Protein AF-A0A843J1R0-F1 (afdb_monomer)

Foldseek 3Di:
DDPPPPPDDPVNVVVVVVVVVVVVVVVVVCVVVPPDPPVVPPFDWDWDWDADLQQGIKIATQDTHKDFLVPDKDKDFDDCVVPDRVPRIDIQDQQQKFQDGPDHRQPLRGCAHPVRDGSDGIRHHGTMIGGGSVRVCPPVPDPPPPDPPPPVPD

pLDDT: mean 75.24, std 13.66, range [41.09, 94.88]

Radius of gyration: 32.0 Å; Cα contacts (8 Å, |Δi|>4): 216; chains: 1; bounding box: 89×44×81 Å

Mean predicted aligned error: 14.89 Å

Structure (mmCIF, N/CA/C/O backbone):
data_AF-A0A843J1R0-F1
#
_entry.id   AF-A0A843J1R0-F1
#
loop_
_atom_site.group_PDB
_atom_site.id
_atom_site.type_symbol
_atom_site.label_atom_id
_atom_site.label_alt_id
_atom_site.label_comp_id
_atom_site.label_asym_id
_atom_site.label_entity_id
_atom_site.label_seq_id
_atom_site.pdbx_PDB_ins_code
_atom_site.Cartn_x
_atom_site.Cartn_y
_atom_site.Cartn_z
_atom_site.occupancy
_atom_site.B_iso_or_equiv
_atom_site.auth_seq_id
_atom_site.auth_comp_id
_atom_site.auth_asym_id
_atom_site.auth_atom_id
_atom_site.pdbx_PDB_model_num
ATOM 1 N N . MET A 1 1 ? -50.499 33.651 55.574 1.00 49.56 1 MET A N 1
ATOM 2 C CA . MET A 1 1 ? -49.708 32.904 54.575 1.00 49.56 1 MET A CA 1
ATOM 3 C C . MET A 1 1 ? -49.423 31.536 55.162 1.00 49.56 1 MET A C 1
ATOM 5 O O . MET A 1 1 ? -48.608 31.443 56.067 1.00 49.56 1 MET A O 1
ATOM 9 N N . ASN A 1 2 ? -50.181 30.517 54.755 1.00 48.31 2 ASN A N 1
ATOM 10 C CA . ASN A 1 2 ? -49.967 29.150 55.223 1.00 48.31 2 ASN A CA 1
ATOM 11 C C . ASN A 1 2 ? -48.984 28.473 54.266 1.00 48.31 2 ASN A C 1
ATOM 13 O O . ASN A 1 2 ? -49.369 28.051 53.179 1.00 48.31 2 ASN A O 1
ATOM 17 N N . ILE A 1 3 ? -47.712 28.448 54.644 1.00 61.56 3 ILE A N 1
ATOM 18 C CA . ILE A 1 3 ? -46.691 27.641 53.980 1.00 61.56 3 ILE A CA 1
ATOM 19 C C . ILE A 1 3 ? -46.793 26.244 54.586 1.00 61.56 3 ILE A C 1
ATOM 21 O O . ILE A 1 3 ? -46.244 25.973 55.650 1.00 61.56 3 ILE A O 1
ATOM 25 N N . GLY A 1 4 ? -47.600 25.391 53.948 1.00 55.41 4 GLY A N 1
ATOM 26 C CA . GLY A 1 4 ? -47.705 23.981 54.297 1.00 55.41 4 GLY A CA 1
ATOM 27 C C . GLY A 1 4 ? -46.335 23.337 54.139 1.00 55.41 4 GLY A C 1
ATOM 28 O O . GLY A 1 4 ? -45.848 23.165 53.027 1.00 55.41 4 GLY A O 1
ATOM 29 N N . ASN A 1 5 ? -45.686 23.037 55.257 1.00 64.19 5 ASN A N 1
ATOM 30 C CA . ASN A 1 5 ? -44.418 22.332 55.262 1.00 64.19 5 ASN A CA 1
ATOM 31 C C . ASN A 1 5 ? -44.733 20.865 54.947 1.00 64.19 5 ASN A C 1
ATOM 33 O O . ASN A 1 5 ? -45.128 20.112 55.837 1.00 64.19 5 ASN A O 1
ATOM 37 N N . GLU A 1 6 ? -44.645 20.492 53.670 1.00 65.56 6 GLU A N 1
ATOM 38 C CA . GLU A 1 6 ? -44.837 19.130 53.169 1.00 65.56 6 GLU A CA 1
ATOM 39 C C . GLU A 1 6 ? -43.755 18.217 53.763 1.00 65.56 6 GLU A C 1
ATOM 41 O O . GLU A 1 6 ? -42.705 17.960 53.177 1.00 65.56 6 GLU A O 1
ATOM 46 N N . ALA A 1 7 ? -43.980 17.771 54.998 1.00 69.81 7 ALA A N 1
ATOM 47 C CA . ALA A 1 7 ? -43.150 16.787 55.658 1.00 69.81 7 ALA A CA 1
ATOM 48 C C . ALA A 1 7 ? -43.354 15.452 54.938 1.00 69.81 7 ALA A C 1
ATOM 50 O O . ALA A 1 7 ? -44.327 14.732 55.170 1.00 69.81 7 ALA A O 1
ATOM 51 N N . VAL A 1 8 ? -42.435 15.135 54.029 1.00 69.12 8 VAL A N 1
ATOM 52 C CA . VAL A 1 8 ? -42.313 13.794 53.464 1.00 69.12 8 VAL A CA 1
ATOM 53 C C . VAL A 1 8 ? -42.184 12.786 54.604 1.00 69.12 8 VAL A C 1
ATOM 55 O O . VAL A 1 8 ? -41.360 12.933 55.506 1.00 69.12 8 VAL A O 1
ATOM 58 N N . SER A 1 9 ? -43.030 11.758 54.575 1.00 83.06 9 SER A N 1
ATOM 59 C CA . SER A 1 9 ? -42.992 10.676 55.557 1.00 83.06 9 SER A CA 1
ATOM 60 C C . SER A 1 9 ? -41.614 9.995 55.531 1.00 83.06 9 SER A C 1
ATOM 62 O O . SER A 1 9 ? -41.107 9.735 54.434 1.00 83.06 9 SER A O 1
ATOM 64 N N . PRO A 1 10 ? -41.015 9.650 56.690 1.00 83.88 10 PRO A N 1
ATOM 65 C CA . PRO A 1 10 ? -39.697 9.011 56.759 1.00 83.88 10 PRO A CA 1
ATOM 66 C C . PRO A 1 10 ? -39.563 7.784 55.850 1.00 83.88 10 PRO A C 1
ATOM 68 O O . PRO A 1 10 ? -38.524 7.563 55.237 1.00 83.88 10 PRO A O 1
ATOM 71 N N . VAL A 1 11 ? -40.644 7.015 55.704 1.00 88.88 11 VAL A N 1
ATOM 72 C CA . VAL A 1 11 ? -40.679 5.824 54.847 1.00 88.88 11 VAL A CA 1
ATOM 73 C C . VAL A 1 11 ? -40.642 6.205 53.366 1.00 88.88 11 VAL A C 1
ATOM 75 O O . VAL A 1 11 ? -39.915 5.599 52.586 1.00 88.88 11 VAL A O 1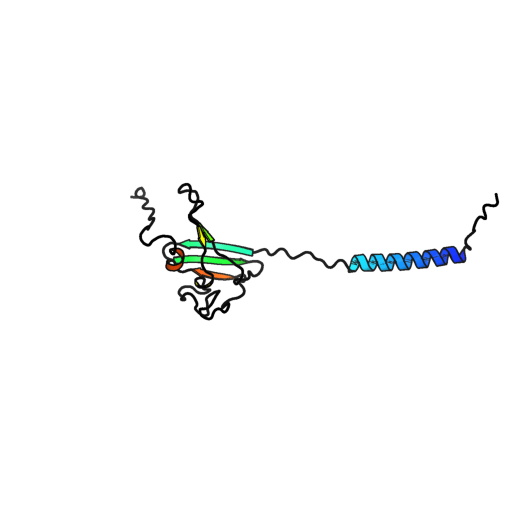
ATOM 78 N N . VAL A 1 12 ? -41.388 7.238 52.974 1.00 87.62 12 VAL A N 1
ATOM 79 C CA . VAL A 1 12 ? -41.467 7.697 51.580 1.00 87.62 12 VAL A CA 1
ATOM 80 C C . VAL A 1 12 ? -40.160 8.364 51.154 1.00 87.62 12 VAL A C 1
ATOM 82 O O . VAL A 1 12 ? -39.717 8.149 50.030 1.00 87.62 12 VAL A O 1
ATOM 85 N N . GLY A 1 13 ? -39.497 9.092 52.058 1.00 87.69 13 GLY A N 1
ATOM 86 C CA . GLY A 1 13 ? -38.179 9.676 51.802 1.00 87.69 13 GLY A CA 1
ATOM 87 C C . GLY A 1 13 ? -37.115 8.617 51.500 1.00 87.69 13 GLY A C 1
ATOM 88 O O . GLY A 1 13 ? -36.372 8.748 50.529 1.00 87.69 13 GLY A O 1
ATOM 89 N N . VAL A 1 14 ? -37.089 7.529 52.277 1.00 90.69 14 VAL A N 1
ATOM 90 C CA . VAL A 1 14 ? -36.135 6.427 52.064 1.00 90.69 14 VAL A CA 1
ATOM 91 C C . VAL A 1 14 ? -36.462 5.644 50.795 1.00 90.69 14 VAL A C 1
ATOM 93 O O . VAL A 1 14 ? -35.564 5.358 50.005 1.00 90.69 14 VAL A O 1
ATOM 96 N N . MET A 1 15 ? -37.741 5.337 50.557 1.00 92.38 15 MET A N 1
ATOM 97 C CA . MET A 1 15 ? -38.156 4.630 49.341 1.00 92.38 15 MET A CA 1
ATOM 98 C C . MET A 1 15 ? -37.834 5.440 48.077 1.00 92.38 15 MET A C 1
ATOM 100 O O . MET A 1 15 ? -37.329 4.876 47.108 1.00 92.38 15 MET A O 1
ATOM 104 N N . LEU A 1 16 ? -38.038 6.762 48.096 1.00 89.44 16 LEU A N 1
ATOM 105 C CA . LEU A 1 16 ? -37.659 7.647 46.988 1.00 89.44 16 LEU A CA 1
ATOM 106 C C . LEU A 1 16 ? -36.147 7.700 46.766 1.00 89.44 16 LEU A C 1
ATOM 108 O O . LEU A 1 16 ? -35.701 7.623 45.623 1.00 89.44 16 LEU A O 1
ATOM 112 N N . MET A 1 17 ? -35.359 7.801 47.838 1.00 92.00 17 MET A N 1
ATOM 113 C CA . MET A 1 17 ? -33.901 7.845 47.733 1.00 92.00 17 MET A CA 1
ATOM 114 C C . MET A 1 17 ? -33.357 6.572 47.079 1.00 92.00 17 MET A C 1
ATOM 116 O O . MET A 1 17 ? -32.573 6.657 46.137 1.00 92.00 17 MET A O 1
ATOM 120 N N . LEU A 1 18 ? -33.834 5.402 47.513 1.00 94.25 18 LEU A N 1
ATOM 121 C CA . LEU A 1 18 ? -33.414 4.115 46.958 1.00 94.25 18 LEU A CA 1
ATOM 122 C C . LEU A 1 18 ? -33.708 4.013 45.461 1.00 94.25 18 LEU A C 1
ATOM 124 O O . LEU A 1 18 ? -32.832 3.640 44.686 1.00 94.25 18 LEU A O 1
ATOM 128 N N . VAL A 1 19 ? -34.918 4.378 45.041 1.00 94.88 19 VAL A N 1
ATOM 129 C CA . VAL A 1 19 ? -35.318 4.300 43.630 1.00 94.88 19 VAL A CA 1
ATOM 130 C C . VAL A 1 19 ? -34.453 5.215 42.765 1.00 94.88 19 VAL A C 1
ATOM 132 O O . VAL A 1 19 ? -33.933 4.777 41.739 1.00 94.88 19 VAL A O 1
ATOM 135 N N . VAL A 1 20 ? -34.237 6.461 43.192 1.00 94.25 20 VAL A N 1
ATOM 136 C CA . VAL A 1 20 ? -33.406 7.416 42.445 1.00 94.25 20 VAL A CA 1
ATOM 137 C C . VAL A 1 20 ? -31.960 6.934 42.355 1.00 94.25 20 VAL A C 1
ATOM 139 O O . VAL A 1 20 ? -31.363 6.985 41.279 1.00 94.25 20 VAL A O 1
ATOM 142 N N . THR A 1 21 ? -31.392 6.419 43.446 1.00 94.81 21 THR A N 1
ATOM 143 C CA . THR A 1 21 ? -30.026 5.880 43.445 1.00 94.81 21 THR A CA 1
ATOM 144 C C . THR A 1 21 ? -29.898 4.671 42.524 1.00 94.81 21 THR A C 1
ATOM 146 O O . THR A 1 21 ? -28.936 4.588 41.768 1.00 94.81 21 THR A O 1
ATOM 149 N N . ILE A 1 22 ? -30.872 3.760 42.522 1.00 94.25 22 ILE A N 1
ATOM 150 C CA . ILE A 1 22 ? -30.843 2.574 41.656 1.00 94.25 22 ILE A CA 1
ATOM 151 C C . ILE A 1 22 ? -30.955 2.977 40.180 1.00 94.25 22 ILE A C 1
ATOM 153 O O . ILE A 1 22 ? -30.183 2.494 39.354 1.00 94.25 22 ILE A O 1
ATOM 157 N N . ILE A 1 23 ? -31.872 3.890 39.844 1.00 94.50 23 ILE A N 1
ATOM 158 C CA . ILE A 1 23 ? -32.052 4.372 38.466 1.00 94.50 23 ILE A CA 1
ATOM 159 C C . ILE A 1 23 ? -30.791 5.092 37.978 1.00 94.50 23 ILE A C 1
ATOM 161 O O . ILE A 1 23 ? -30.291 4.798 36.894 1.00 94.50 23 ILE A O 1
ATOM 165 N N . THR A 1 24 ? -30.245 6.014 38.773 1.00 93.56 24 THR A N 1
ATOM 166 C CA . THR A 1 24 ? -29.035 6.759 38.387 1.00 93.56 24 THR A CA 1
ATOM 167 C C . THR A 1 24 ? -27.815 5.845 38.288 1.00 93.56 24 THR A C 1
ATOM 169 O O . THR A 1 24 ? -27.059 5.969 37.329 1.00 93.56 24 THR A O 1
ATOM 172 N N . ALA A 1 25 ? -27.658 4.872 39.191 1.00 94.00 25 ALA A N 1
ATOM 173 C CA . ALA A 1 25 ? -26.599 3.868 39.109 1.00 94.00 25 ALA A CA 1
ATOM 174 C C . ALA A 1 25 ? -26.710 3.009 37.840 1.00 94.00 25 ALA A C 1
ATOM 176 O O . ALA A 1 25 ? -25.702 2.780 37.177 1.00 94.00 25 ALA A O 1
ATOM 177 N N . ALA A 1 26 ? -27.917 2.579 37.456 1.00 91.62 26 ALA A N 1
ATOM 178 C CA . ALA A 1 26 ? -28.139 1.815 36.228 1.00 91.62 26 ALA A CA 1
ATOM 179 C C . ALA A 1 26 ? -27.806 2.632 34.970 1.00 91.62 26 ALA A C 1
ATOM 181 O O . ALA A 1 26 ? -27.145 2.134 34.061 1.00 91.62 26 ALA A O 1
ATOM 182 N N . ILE A 1 27 ? -28.209 3.904 34.938 1.00 89.94 27 ILE A N 1
ATOM 183 C CA . ILE A 1 27 ? -27.908 4.820 33.833 1.00 89.94 27 ILE A CA 1
ATOM 184 C C . ILE A 1 27 ? -26.395 5.063 33.729 1.00 89.94 27 ILE A C 1
ATOM 186 O O . ILE A 1 27 ? -25.818 4.906 32.656 1.00 89.94 27 ILE A O 1
ATOM 190 N N . VAL A 1 28 ? -25.731 5.387 34.843 1.00 89.25 28 VAL A N 1
ATOM 191 C CA . VAL A 1 28 ? -24.276 5.616 34.889 1.00 89.25 28 VAL A CA 1
ATOM 192 C C . VAL A 1 28 ? -23.499 4.343 34.541 1.00 89.25 28 VAL A C 1
ATOM 194 O O . VAL A 1 28 ? -22.514 4.413 33.811 1.00 89.25 28 VAL A O 1
ATOM 197 N N . SER A 1 29 ? -23.967 3.171 34.978 1.00 86.50 29 SER A N 1
ATOM 198 C CA . SER A 1 29 ? -23.404 1.875 34.582 1.00 86.50 29 SER A CA 1
ATOM 199 C C . SER A 1 29 ? -23.572 1.607 33.084 1.00 86.50 29 SER A C 1
ATOM 201 O O . SER A 1 29 ? -22.667 1.051 32.464 1.00 86.50 29 SER A O 1
ATOM 203 N N . GLY A 1 30 ? -24.699 2.013 32.492 1.00 83.06 30 GLY A N 1
ATOM 204 C CA . GLY A 1 30 ? -24.923 1.955 31.048 1.00 83.06 30 GLY A CA 1
ATOM 205 C C . GLY A 1 30 ? -23.978 2.872 30.270 1.00 83.06 30 GLY A C 1
ATOM 206 O O . GLY A 1 30 ? -23.469 2.477 29.227 1.00 83.06 30 GLY A O 1
ATOM 207 N N . PHE A 1 31 ? -23.668 4.058 30.801 1.00 78.31 31 PHE A N 1
ATOM 208 C CA . PHE A 1 31 ? -22.682 4.965 30.205 1.00 78.31 31 PHE A CA 1
ATOM 209 C C . PHE A 1 31 ? -21.240 4.455 30.337 1.00 78.31 31 PHE A C 1
ATOM 211 O O . PHE A 1 31 ? -20.468 4.583 29.391 1.00 78.31 31 PHE A O 1
ATOM 218 N N . ALA A 1 32 ? -20.880 3.833 31.464 1.00 76.00 32 ALA A N 1
ATOM 219 C CA . ALA A 1 32 ? -19.549 3.258 31.673 1.00 76.00 32 ALA A CA 1
ATOM 220 C C . ALA A 1 32 ? -19.275 2.024 30.791 1.00 76.00 32 ALA A C 1
ATOM 222 O O . ALA A 1 32 ? -18.133 1.792 30.408 1.00 76.00 32 ALA A O 1
ATOM 223 N N . GLY A 1 33 ? -20.308 1.241 30.457 1.00 73.75 33 GLY A N 1
ATOM 224 C CA . GLY A 1 33 ? -20.199 0.084 29.558 1.00 73.75 33 GLY A CA 1
ATOM 225 C C . GLY A 1 33 ? -20.554 0.365 28.093 1.00 73.75 33 GLY A C 1
ATOM 226 O O . GLY A 1 33 ? -20.476 -0.546 27.273 1.00 73.75 33 GLY A O 1
ATOM 227 N N . GLY A 1 34 ? -20.997 1.586 27.772 1.00 71.50 34 GLY A N 1
ATOM 228 C CA . GLY A 1 34 ? -21.701 1.900 26.526 1.00 71.50 34 GLY A CA 1
ATOM 229 C C . GLY A 1 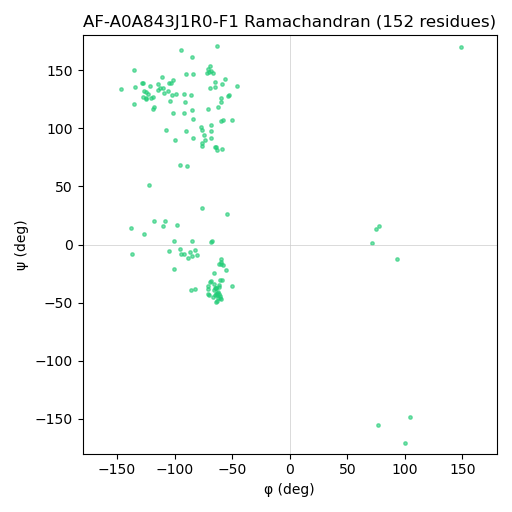34 ? -21.122 3.052 25.713 1.00 71.50 34 GLY A C 1
ATOM 230 O O . GLY A 1 34 ? -21.750 3.453 24.738 1.00 71.50 34 GLY A O 1
ATOM 231 N N . LEU A 1 35 ? -19.947 3.578 26.064 1.00 65.81 35 LEU A N 1
ATOM 232 C CA . LEU A 1 35 ? -19.116 4.252 25.072 1.00 65.81 35 LEU A CA 1
ATOM 233 C C . LEU A 1 35 ? -18.455 3.142 24.252 1.00 65.81 35 LEU A C 1
ATOM 235 O O . LEU A 1 35 ? -17.509 2.530 24.750 1.00 65.81 35 LEU A O 1
ATOM 239 N N . PRO A 1 36 ? -18.939 2.815 23.035 1.00 66.00 36 PRO A N 1
ATOM 240 C CA . PRO A 1 36 ? -18.099 2.067 22.123 1.00 66.00 36 PRO A CA 1
ATOM 241 C C . PRO A 1 36 ? -16.791 2.842 22.037 1.00 66.00 36 PRO A C 1
ATOM 243 O O . PRO A 1 36 ? -16.817 4.057 21.826 1.00 66.00 36 PRO A O 1
ATOM 246 N N . ASP A 1 37 ? -15.667 2.157 22.233 1.00 65.38 37 ASP A N 1
ATOM 247 C CA . ASP A 1 37 ? -14.363 2.682 21.867 1.00 65.38 37 ASP A CA 1
ATOM 248 C C . ASP A 1 37 ? -14.409 2.959 20.360 1.00 65.38 37 ASP A C 1
ATOM 250 O O . ASP A 1 37 ? -13.944 2.177 19.536 1.00 65.38 37 ASP A O 1
ATOM 254 N N . THR A 1 38 ? -14.951 4.110 19.962 1.00 60.25 38 THR A N 1
ATOM 255 C CA . THR A 1 38 ? -14.787 4.670 18.622 1.00 60.25 38 THR A CA 1
ATOM 256 C C . THR A 1 38 ? -13.392 5.266 18.506 1.00 60.25 38 THR A C 1
ATOM 258 O O . THR A 1 38 ? -13.186 6.249 17.796 1.00 60.25 38 THR A O 1
ATOM 261 N N . THR A 1 39 ? -12.418 4.688 19.214 1.00 61.16 39 THR A N 1
ATOM 262 C CA . THR A 1 39 ? -11.016 4.823 18.874 1.00 61.16 39 THR A CA 1
ATOM 263 C C . THR A 1 39 ? -10.882 4.152 17.519 1.00 61.16 39 THR A C 1
ATOM 265 O O . THR A 1 39 ? -10.577 2.966 17.409 1.00 61.16 39 THR A O 1
ATOM 268 N N . TYR A 1 40 ? -11.190 4.914 16.469 1.00 59.84 40 TYR A N 1
ATOM 269 C CA . TYR A 1 40 ? -10.833 4.578 15.108 1.00 59.84 40 TYR A CA 1
ATOM 270 C C . TYR A 1 40 ? -9.350 4.251 15.161 1.00 59.84 40 TYR A C 1
ATOM 272 O O . TYR A 1 40 ? -8.523 5.129 15.417 1.00 59.84 40 TYR A O 1
ATOM 280 N N . LYS A 1 41 ? -9.024 2.962 15.037 1.00 66.25 41 LYS A N 1
ATOM 281 C CA . LYS A 1 41 ? -7.644 2.502 15.055 1.00 66.25 41 LYS A CA 1
ATOM 282 C C . LYS A 1 41 ? -6.951 3.245 13.926 1.00 66.25 41 LYS A C 1
ATOM 284 O O . LYS A 1 41 ? -7.241 2.991 12.759 1.00 66.25 41 LYS A O 1
ATOM 289 N N . THR A 1 42 ? -6.111 4.216 14.282 1.00 68.81 42 THR A N 1
ATOM 290 C CA . THR A 1 42 ? -5.412 5.010 13.279 1.00 68.81 42 THR A CA 1
ATOM 291 C C . THR A 1 42 ? -4.585 4.045 12.441 1.00 68.81 42 THR A C 1
ATOM 293 O O . THR A 1 42 ? -3.830 3.224 12.977 1.00 68.81 42 THR A O 1
ATOM 296 N N . SER A 1 43 ? -4.826 4.053 11.134 1.00 71.25 43 SER A N 1
ATOM 297 C CA . SER A 1 43 ? -4.121 3.180 10.209 1.00 71.25 43 SER A CA 1
ATOM 298 C C . SER A 1 43 ? -2.675 3.655 10.151 1.00 71.25 43 SER A C 1
ATOM 300 O O . SER A 1 43 ? -2.371 4.687 9.558 1.00 71.25 43 SER A O 1
ATOM 302 N N . ASN A 1 44 ? -1.782 2.940 10.828 1.00 81.50 44 ASN A N 1
ATOM 303 C CA . ASN A 1 44 ? -0.350 3.150 10.701 1.00 81.50 44 ASN A CA 1
ATOM 304 C C . ASN A 1 44 ? 0.169 2.240 9.587 1.00 81.50 44 ASN A C 1
ATOM 306 O O . ASN A 1 44 ? -0.016 1.033 9.665 1.00 81.50 44 ASN A O 1
ATOM 310 N N . VAL A 1 45 ? 0.814 2.785 8.558 1.00 84.62 45 VAL A N 1
ATOM 311 C CA . VAL A 1 45 ? 1.507 1.994 7.531 1.00 84.62 45 VAL A CA 1
ATOM 312 C C . VAL A 1 45 ? 2.943 2.487 7.408 1.00 84.62 45 VAL A C 1
ATOM 314 O O . VAL A 1 45 ? 3.190 3.690 7.341 1.00 84.62 45 VAL A O 1
ATOM 317 N N . ALA A 1 46 ? 3.896 1.560 7.405 1.00 86.81 46 ALA A N 1
ATOM 318 C CA . ALA A 1 46 ? 5.300 1.850 7.165 1.00 86.81 46 ALA A CA 1
ATOM 319 C C . ALA A 1 46 ? 5.640 1.462 5.724 1.00 86.81 46 ALA A C 1
ATOM 321 O O . ALA A 1 46 ? 5.621 0.287 5.372 1.00 86.81 46 ALA A O 1
ATOM 322 N N . LEU A 1 47 ? 5.958 2.444 4.882 1.00 87.31 47 LEU A N 1
ATOM 323 C CA . LEU A 1 47 ? 6.278 2.226 3.473 1.00 87.31 47 LEU A CA 1
ATOM 324 C C . LEU A 1 47 ? 7.746 2.548 3.214 1.00 87.31 47 LEU A C 1
ATOM 326 O O . LEU A 1 47 ? 8.249 3.588 3.637 1.00 87.31 47 LEU A O 1
ATOM 330 N N . LYS A 1 48 ? 8.422 1.674 2.474 1.00 88.31 48 LYS A N 1
ATOM 331 C CA . LYS A 1 48 ? 9.754 1.934 1.932 1.00 88.31 48 LYS A CA 1
ATOM 332 C C . LYS A 1 48 ? 9.686 1.883 0.415 1.00 88.31 48 LYS A C 1
ATOM 334 O O . LYS A 1 48 ? 9.418 0.830 -0.157 1.00 88.31 48 LYS A O 1
ATOM 339 N N . ALA A 1 49 ? 9.961 3.017 -0.219 1.00 86.19 49 ALA A N 1
ATOM 340 C CA . ALA A 1 49 ? 10.077 3.140 -1.664 1.00 86.19 49 ALA A CA 1
ATOM 341 C C . ALA A 1 49 ? 11.552 3.260 -2.062 1.00 86.19 49 ALA A C 1
ATOM 343 O O . ALA A 1 49 ? 12.345 3.929 -1.402 1.00 86.19 49 ALA A O 1
ATOM 344 N N . THR A 1 50 ? 11.945 2.588 -3.135 1.00 85.69 50 THR A N 1
ATOM 345 C CA . THR A 1 50 ? 13.284 2.676 -3.716 1.00 85.69 50 THR A CA 1
ATOM 346 C C . THR A 1 50 ? 13.138 2.790 -5.221 1.00 85.69 50 THR A C 1
ATOM 348 O O . THR A 1 50 ? 12.552 1.915 -5.856 1.00 85.69 50 THR A O 1
ATOM 351 N N . TYR A 1 51 ? 13.659 3.881 -5.776 1.00 82.31 51 TYR A N 1
ATOM 352 C CA . TYR A 1 51 ? 13.658 4.147 -7.208 1.00 82.31 51 TYR A CA 1
ATOM 353 C C . TYR A 1 51 ? 15.041 3.886 -7.807 1.00 82.31 51 TYR A C 1
ATOM 355 O O . TYR A 1 51 ? 16.064 4.226 -7.213 1.00 82.31 51 TYR A O 1
ATOM 363 N N . SER A 1 52 ? 15.068 3.284 -8.991 1.00 79.69 52 SER A N 1
ATOM 364 C CA . SER A 1 52 ? 16.274 3.039 -9.773 1.00 79.69 52 SER A CA 1
ATOM 365 C C . SER A 1 52 ? 15.949 3.140 -11.260 1.00 79.69 52 SER A C 1
ATOM 367 O O . SER A 1 52 ? 15.003 2.513 -11.724 1.00 79.69 52 SER A O 1
ATOM 369 N N . GLN A 1 53 ? 16.775 3.853 -12.029 1.00 74.31 53 GLN A N 1
ATOM 370 C CA . GLN A 1 53 ? 16.592 3.983 -13.483 1.00 74.31 53 GLN A CA 1
ATOM 371 C C . GLN A 1 53 ? 16.654 2.624 -14.208 1.00 74.31 53 GLN A C 1
ATOM 373 O O . GLN A 1 53 ? 15.981 2.419 -15.211 1.00 74.31 53 GLN A O 1
ATOM 378 N N . THR A 1 54 ? 17.426 1.667 -13.680 1.00 77.56 54 THR A N 1
ATOM 379 C CA . THR A 1 54 ? 17.574 0.323 -14.264 1.00 77.56 54 THR A CA 1
ATOM 380 C C . THR A 1 54 ? 16.484 -0.640 -13.801 1.00 77.56 54 THR A C 1
ATOM 382 O O . THR A 1 54 ? 16.021 -1.477 -14.568 1.00 77.56 54 THR A O 1
ATOM 385 N N . ASN A 1 55 ? 16.100 -0.560 -12.525 1.00 75.50 55 ASN A N 1
ATOM 386 C CA . ASN A 1 55 ? 15.240 -1.560 -11.890 1.00 75.50 55 ASN A CA 1
ATOM 387 C C . ASN A 1 55 ? 13.790 -1.092 -11.687 1.00 75.50 55 ASN A C 1
ATOM 389 O O . ASN A 1 55 ? 12.965 -1.899 -11.262 1.00 75.50 55 ASN A O 1
ATOM 393 N N . GLY A 1 56 ? 13.490 0.173 -11.988 1.00 81.44 56 GLY A N 1
ATOM 394 C CA . GLY A 1 56 ? 12.194 0.802 -11.760 1.00 81.44 56 GLY A CA 1
ATOM 395 C C . GLY A 1 56 ? 11.956 1.178 -10.295 1.00 81.44 56 GLY A C 1
ATOM 396 O O . GLY A 1 56 ? 12.895 1.391 -9.519 1.00 81.44 56 GLY A O 1
ATOM 397 N N . LEU A 1 57 ? 10.683 1.263 -9.913 1.00 84.50 57 LEU A N 1
ATOM 398 C CA . LEU A 1 57 ? 10.241 1.583 -8.557 1.00 84.50 57 LEU A CA 1
ATOM 399 C C . LEU A 1 57 ? 9.880 0.302 -7.826 1.00 84.50 57 LEU A C 1
ATOM 401 O O . LEU A 1 57 ? 9.113 -0.519 -8.317 1.00 84.50 57 LEU A O 1
ATOM 405 N N . THR A 1 58 ? 10.428 0.151 -6.628 1.00 88.25 58 THR A N 1
ATOM 406 C CA . THR A 1 58 ? 10.058 -0.904 -5.689 1.00 88.25 58 THR A CA 1
ATOM 407 C C . THR A 1 58 ? 9.488 -0.257 -4.438 1.00 88.25 58 THR A C 1
ATOM 409 O O . THR A 1 58 ? 10.183 0.496 -3.757 1.00 88.25 58 THR A O 1
ATOM 412 N N . ILE A 1 59 ? 8.231 -0.548 -4.132 1.00 88.69 59 ILE A N 1
ATOM 413 C CA . ILE A 1 59 ? 7.549 -0.130 -2.910 1.00 88.69 59 ILE A CA 1
ATOM 414 C C . ILE A 1 59 ? 7.369 -1.373 -2.053 1.00 88.69 59 ILE A C 1
ATOM 416 O O . ILE A 1 59 ? 6.897 -2.397 -2.524 1.00 88.69 59 ILE A O 1
ATOM 420 N N . THR A 1 60 ? 7.744 -1.291 -0.787 1.00 90.38 60 THR A N 1
ATOM 421 C CA . THR A 1 60 ? 7.624 -2.385 0.178 1.00 90.38 60 THR A CA 1
ATOM 422 C C . THR A 1 60 ? 6.839 -1.903 1.382 1.00 90.38 60 THR A C 1
ATOM 424 O O . THR A 1 60 ? 7.119 -0.827 1.919 1.00 90.38 60 THR A O 1
ATOM 427 N N . ASN A 1 61 ? 5.843 -2.683 1.795 1.00 88.81 61 ASN A N 1
ATOM 428 C CA . ASN A 1 61 ? 5.141 -2.453 3.046 1.00 88.81 61 ASN A CA 1
ATOM 429 C C . ASN A 1 61 ? 5.955 -3.097 4.171 1.00 88.81 61 ASN A C 1
ATOM 431 O O . ASN A 1 61 ? 6.041 -4.315 4.286 1.00 88.81 61 ASN A O 1
ATOM 435 N N . MET A 1 62 ? 6.582 -2.268 4.994 1.00 88.62 62 MET A N 1
ATOM 436 C CA . MET A 1 62 ? 7.438 -2.689 6.100 1.00 88.62 62 MET A CA 1
ATOM 437 C C . MET A 1 62 ? 6.638 -3.091 7.347 1.00 88.62 62 MET A C 1
ATOM 439 O O . MET A 1 62 ? 7.224 -3.601 8.301 1.00 88.62 62 MET A O 1
ATOM 443 N N . GLY A 1 63 ? 5.322 -2.854 7.372 1.00 86.31 63 GLY A N 1
ATOM 444 C CA . GLY A 1 63 ? 4.469 -3.183 8.507 1.00 86.31 63 GLY A CA 1
ATOM 445 C C . GLY A 1 63 ? 3.282 -2.242 8.678 1.00 86.31 63 GLY A C 1
ATOM 446 O O . GLY A 1 63 ? 3.206 -1.168 8.080 1.00 86.31 63 GLY A O 1
ATOM 447 N N . GLY A 1 64 ? 2.379 -2.632 9.576 1.00 84.88 64 GLY A N 1
ATOM 448 C CA . GLY A 1 64 ? 1.211 -1.839 9.938 1.00 84.88 64 GLY A CA 1
ATOM 449 C C . GLY A 1 64 ? -0.082 -2.366 9.323 1.00 84.88 64 GLY A C 1
ATOM 450 O O . GLY A 1 64 ? -0.271 -3.572 9.183 1.00 84.88 64 GLY A O 1
ATOM 451 N N . SER A 1 65 ? -1.003 -1.457 9.031 1.00 85.94 65 SER A N 1
ATOM 452 C CA . SER A 1 65 ? -2.342 -1.757 8.529 1.00 85.94 65 SER A CA 1
ATOM 453 C C . SER A 1 65 ? -2.328 -1.954 7.004 1.00 85.94 65 SER A C 1
ATOM 455 O O . SER A 1 65 ? -1.536 -1.306 6.314 1.00 85.94 65 SER A O 1
ATOM 457 N N . PRO A 1 66 ? -3.187 -2.838 6.464 1.00 84.12 66 PRO A N 1
ATOM 458 C CA . PRO A 1 66 ? -3.259 -3.080 5.028 1.00 84.12 66 PRO A CA 1
ATOM 459 C C . PRO A 1 66 ? -3.745 -1.833 4.285 1.00 84.12 66 PRO A C 1
ATOM 461 O O . PRO A 1 66 ? -4.665 -1.145 4.733 1.00 84.12 66 PRO A O 1
ATOM 464 N N . VAL A 1 67 ? -3.142 -1.561 3.129 1.00 85.62 67 VAL A N 1
ATOM 465 C CA . VAL A 1 67 ? -3.512 -0.432 2.265 1.00 85.62 67 VAL A CA 1
ATOM 466 C C . VAL A 1 67 ? -4.347 -0.940 1.096 1.00 85.62 67 VAL A C 1
ATOM 468 O O . VAL A 1 67 ? -3.952 -1.877 0.410 1.00 85.62 67 VAL A O 1
ATOM 471 N N . GLY A 1 68 ? -5.509 -0.332 0.860 1.00 83.75 68 GLY A N 1
ATOM 472 C CA . GLY A 1 68 ? -6.350 -0.665 -0.289 1.00 83.75 68 GLY A CA 1
ATOM 473 C C . GLY A 1 68 ? -5.715 -0.179 -1.591 1.00 83.75 68 GLY A C 1
ATOM 474 O O . GLY A 1 68 ? -5.570 1.022 -1.804 1.00 83.75 68 GLY A O 1
ATOM 475 N N . THR A 1 69 ? -5.362 -1.095 -2.481 1.00 81.19 69 THR A N 1
ATOM 476 C CA . THR A 1 69 ? -4.690 -0.796 -3.760 1.00 81.19 69 THR A CA 1
ATOM 477 C C . THR A 1 69 ? -5.598 -0.064 -4.753 1.00 81.19 69 THR A C 1
ATOM 479 O O . THR A 1 69 ? -5.123 0.794 -5.487 1.00 81.19 69 THR A O 1
ATOM 482 N N . SER A 1 70 ? -6.911 -0.332 -4.741 1.00 76.81 70 SER A N 1
ATOM 483 C CA . SER A 1 70 ? -7.879 0.273 -5.673 1.00 76.81 70 SER A CA 1
ATOM 484 C C . SER A 1 70 ? -8.059 1.784 -5.502 1.00 76.81 70 SER A C 1
ATOM 486 O O . SER A 1 70 ? -8.489 2.450 -6.435 1.00 76.81 70 SER A O 1
ATOM 488 N N . ASN A 1 71 ? -7.769 2.324 -4.314 1.00 75.81 71 ASN A N 1
ATOM 489 C CA . ASN A 1 71 ? -7.920 3.751 -4.003 1.00 75.81 71 ASN A CA 1
ATOM 490 C C . ASN A 1 71 ? -6.577 4.404 -3.640 1.00 75.81 71 ASN A C 1
ATOM 492 O O . ASN A 1 71 ? -6.540 5.430 -2.961 1.00 75.81 71 ASN A O 1
ATOM 496 N N . THR A 1 72 ? -5.472 3.774 -4.043 1.00 78.06 72 THR A N 1
ATOM 497 C CA . THR A 1 72 ? -4.117 4.277 -3.821 1.00 78.06 72 THR A CA 1
ATOM 498 C C . THR A 1 72 ? -3.564 4.818 -5.129 1.00 78.06 72 THR A C 1
ATOM 500 O O . THR A 1 72 ? -3.620 4.148 -6.156 1.00 78.06 72 THR A O 1
ATOM 5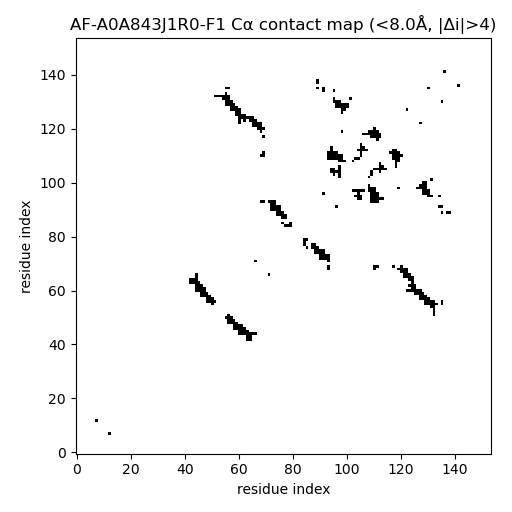03 N N . VAL A 1 73 ? -2.998 6.022 -5.073 1.00 80.38 73 VAL A N 1
ATOM 504 C CA . VAL A 1 73 ? -2.321 6.664 -6.202 1.00 80.38 73 VAL A CA 1
ATOM 505 C C . VAL A 1 73 ? -0.845 6.795 -5.863 1.00 80.38 73 VAL A C 1
ATOM 507 O O . VAL A 1 73 ? -0.492 7.226 -4.764 1.00 80.38 73 VAL A O 1
ATOM 510 N N . ILE A 1 74 ? 0.019 6.418 -6.802 1.00 82.06 74 ILE A N 1
ATOM 511 C CA . ILE A 1 74 ? 1.464 6.575 -6.661 1.00 82.06 74 ILE A CA 1
ATOM 512 C C . ILE A 1 74 ? 1.883 7.754 -7.525 1.00 82.06 74 ILE A C 1
ATOM 514 O O . ILE A 1 74 ? 1.635 7.774 -8.728 1.00 82.06 74 ILE A O 1
ATOM 518 N N . ILE A 1 75 ? 2.530 8.728 -6.896 1.00 80.06 75 ILE A N 1
ATOM 519 C CA . ILE A 1 75 ? 3.037 9.921 -7.561 1.00 80.06 75 ILE A CA 1
ATOM 520 C C . ILE A 1 75 ? 4.547 9.944 -7.377 1.00 80.06 75 ILE A C 1
ATOM 522 O O . ILE A 1 75 ? 5.055 9.849 -6.258 1.00 80.06 75 ILE A O 1
ATOM 526 N N . THR A 1 76 ? 5.262 10.065 -8.485 1.00 78.69 76 THR A N 1
ATOM 527 C CA . THR A 1 76 ? 6.716 10.214 -8.498 1.00 78.69 76 THR A CA 1
ATOM 528 C C . THR A 1 76 ? 7.070 11.619 -8.935 1.00 78.69 76 THR A C 1
ATOM 530 O O . THR A 1 76 ? 6.487 12.136 -9.880 1.00 78.69 76 THR A O 1
ATOM 533 N N . ARG A 1 77 ? 8.007 12.248 -8.227 1.00 75.25 77 ARG A N 1
ATOM 534 C CA . ARG A 1 77 ? 8.467 13.608 -8.508 1.00 75.25 77 ARG A CA 1
ATOM 535 C C . ARG A 1 77 ? 9.981 13.674 -8.435 1.00 75.25 77 ARG A C 1
ATOM 537 O O . ARG A 1 77 ? 10.590 12.924 -7.666 1.00 75.25 77 ARG A O 1
ATOM 544 N N . LEU A 1 78 ? 10.576 14.570 -9.213 1.00 71.94 78 LEU A N 1
ATOM 545 C CA . LEU A 1 78 ? 11.997 14.873 -9.079 1.00 71.94 78 LEU A CA 1
ATOM 546 C C . LEU A 1 78 ? 12.270 15.610 -7.764 1.00 71.94 78 LEU A C 1
ATOM 548 O O . LEU A 1 78 ? 11.398 16.263 -7.194 1.00 71.94 78 LEU A O 1
ATOM 552 N N . THR A 1 79 ? 13.495 15.461 -7.266 1.00 68.75 79 THR A N 1
ATOM 553 C CA . THR A 1 79 ? 13.939 16.173 -6.066 1.00 68.75 79 THR A CA 1
ATOM 554 C C . THR A 1 79 ? 14.135 17.661 -6.375 1.00 68.75 79 THR A C 1
ATOM 556 O O . THR A 1 79 ? 14.544 18.033 -7.479 1.00 68.75 79 THR A O 1
ATOM 559 N N . ASP A 1 80 ? 13.875 18.511 -5.384 1.00 65.44 80 ASP A N 1
ATOM 560 C CA . ASP A 1 80 ? 14.046 19.976 -5.436 1.00 65.44 80 ASP A CA 1
ATOM 561 C C . ASP A 1 80 ? 15.501 20.415 -5.685 1.00 65.44 80 ASP A C 1
ATOM 563 O O . ASP A 1 80 ? 15.783 21.530 -6.117 1.00 65.44 80 ASP A O 1
ATOM 567 N N . THR A 1 81 ? 16.440 19.494 -5.478 1.00 65.00 81 THR A N 1
ATOM 568 C CA . THR A 1 81 ? 17.883 19.674 -5.647 1.00 65.00 81 THR A CA 1
ATOM 569 C C . THR A 1 81 ? 18.283 20.070 -7.079 1.00 65.00 81 THR A C 1
ATOM 571 O O . THR A 1 81 ? 19.391 20.557 -7.282 1.00 65.00 81 THR A O 1
ATOM 574 N N . PHE A 1 82 ? 17.395 19.910 -8.068 1.00 58.72 82 PHE A N 1
ATOM 575 C CA . PHE A 1 82 ? 17.646 20.232 -9.480 1.00 58.72 82 PHE A CA 1
ATOM 576 C C . PHE A 1 82 ? 16.898 21.480 -10.001 1.00 58.72 82 PHE A C 1
ATOM 578 O O . PHE A 1 82 ? 16.730 21.611 -11.210 1.00 58.72 82 PHE A O 1
ATOM 585 N N . GLY A 1 83 ? 16.441 22.395 -9.136 1.00 58.75 83 GLY A N 1
ATOM 586 C CA . GLY A 1 83 ? 15.723 23.622 -9.537 1.00 58.75 83 GLY A CA 1
ATOM 587 C C . GLY A 1 83 ? 14.198 23.527 -9.397 1.00 58.75 83 GLY A C 1
ATOM 588 O O . GLY A 1 83 ? 13.697 22.585 -8.787 1.00 58.75 83 GLY A O 1
ATOM 589 N N . ASP A 1 84 ? 13.465 24.524 -9.918 1.00 57.62 84 ASP A N 1
ATOM 590 C CA . ASP A 1 84 ? 11.993 24.619 -9.847 1.00 57.62 84 ASP A CA 1
ATOM 591 C C . ASP A 1 84 ? 11.321 23.477 -10.635 1.00 57.62 84 ASP A C 1
ATOM 593 O O . ASP A 1 84 ? 10.996 23.593 -11.816 1.00 57.62 84 ASP A O 1
ATOM 597 N N . ASN A 1 85 ? 11.184 22.331 -9.969 1.00 56.62 85 ASN A N 1
ATOM 598 C CA . ASN A 1 85 ? 10.689 21.071 -10.520 1.00 56.62 85 ASN A CA 1
ATOM 599 C C . ASN A 1 85 ? 9.300 20.709 -9.972 1.00 56.62 85 ASN A C 1
ATOM 601 O O . ASN A 1 85 ? 8.870 19.564 -10.113 1.00 56.62 85 ASN A O 1
ATOM 605 N N . GLU A 1 86 ? 8.585 21.669 -9.372 1.00 56.34 86 GLU A N 1
ATOM 606 C CA . GLU A 1 86 ? 7.235 21.484 -8.807 1.00 56.34 86 GLU A CA 1
ATOM 607 C C . GLU A 1 86 ? 6.233 20.928 -9.842 1.00 56.34 86 GLU A C 1
ATOM 609 O O . GLU A 1 86 ? 5.243 20.290 -9.485 1.00 56.34 86 GLU A O 1
ATOM 614 N N . HIS A 1 87 ? 6.519 21.096 -11.138 1.00 58.19 87 HIS A N 1
ATOM 615 C CA . HIS A 1 87 ? 5.699 20.604 -12.247 1.00 58.19 87 HIS A CA 1
ATOM 616 C C . HIS A 1 87 ? 6.114 19.226 -12.803 1.00 58.19 87 HIS A C 1
ATOM 618 O O . HIS A 1 87 ? 5.391 18.667 -13.626 1.00 58.19 87 HIS A O 1
ATOM 624 N N . LEU A 1 88 ? 7.246 18.650 -12.382 1.00 66.50 88 LEU A N 1
ATOM 625 C CA . LEU A 1 88 ? 7.752 17.366 -12.893 1.00 66.50 88 LEU A CA 1
ATOM 626 C C . LEU A 1 88 ? 7.315 16.218 -11.981 1.00 66.50 88 LEU A C 1
ATOM 628 O O . LEU A 1 88 ? 8.109 15.611 -11.256 1.00 66.50 88 LEU A O 1
ATOM 632 N N . SER A 1 89 ? 6.005 15.980 -12.006 1.00 73.50 89 SER A N 1
ATOM 633 C CA . SER A 1 89 ? 5.312 14.957 -11.237 1.00 73.50 89 SER A CA 1
ATOM 634 C C . SER A 1 89 ? 4.544 14.033 -12.175 1.00 73.50 89 SER A C 1
ATOM 636 O O . SER A 1 89 ? 3.774 14.492 -13.019 1.00 73.50 89 SER A O 1
ATOM 638 N N . TRP A 1 90 ? 4.733 12.728 -12.014 1.00 75.75 90 TRP A N 1
ATOM 639 C CA . TRP A 1 90 ? 4.078 11.702 -12.815 1.00 75.75 90 TRP A CA 1
ATOM 640 C C . TRP A 1 90 ? 3.270 10.786 -11.916 1.00 75.75 90 TRP A C 1
ATOM 642 O O . TRP A 1 90 ? 3.782 10.219 -10.944 1.00 75.75 90 TRP A O 1
ATOM 652 N N . THR A 1 91 ? 1.994 10.650 -12.260 1.00 80.06 91 THR A N 1
ATOM 653 C CA . THR A 1 91 ? 1.100 9.683 -11.631 1.00 80.06 91 THR A CA 1
ATOM 654 C C . THR A 1 91 ? 1.262 8.348 -12.339 1.00 80.06 91 THR A C 1
ATOM 656 O O . THR A 1 91 ? 1.212 8.295 -13.563 1.00 80.06 91 THR A O 1
ATOM 659 N N . ILE A 1 92 ? 1.484 7.288 -11.569 1.00 80.94 92 ILE A N 1
ATOM 660 C CA . ILE A 1 92 ? 1.597 5.924 -12.084 1.00 80.94 92 ILE A CA 1
ATOM 661 C C . ILE A 1 92 ? 0.212 5.289 -12.049 1.00 80.94 92 ILE A C 1
ATOM 663 O O . ILE A 1 92 ? -0.449 5.297 -11.005 1.00 80.94 92 ILE A O 1
ATOM 667 N N . ASP A 1 93 ? -0.199 4.706 -13.171 1.00 80.62 93 ASP A N 1
ATOM 668 C CA . ASP A 1 93 ? -1.460 3.987 -13.250 1.00 80.62 93 ASP A CA 1
ATOM 669 C C . ASP A 1 93 ? -1.392 2.691 -12.420 1.00 80.62 93 ASP A C 1
ATOM 671 O O . ASP A 1 93 ? -0.433 1.924 -12.537 1.00 80.62 93 ASP A O 1
ATOM 675 N N . PRO A 1 94 ? -2.421 2.365 -11.612 1.00 78.81 94 PRO A N 1
ATOM 676 C CA . PRO A 1 94 ? -2.477 1.105 -10.859 1.00 78.81 94 PRO A CA 1
ATOM 677 C C . PRO A 1 94 ? -2.389 -0.158 -11.736 1.00 78.81 94 PRO A C 1
ATOM 679 O O . PRO A 1 94 ? -2.113 -1.249 -11.239 1.00 78.81 94 PRO A O 1
ATOM 682 N N . TYR A 1 95 ? -2.626 -0.021 -13.041 1.00 80.12 95 TYR A N 1
ATOM 683 C CA . TYR A 1 95 ? -2.438 -1.068 -14.043 1.00 80.12 95 TYR A CA 1
ATOM 684 C C . TYR A 1 95 ? -0.962 -1.481 -14.215 1.00 80.12 95 TYR A C 1
ATOM 686 O O . TYR A 1 95 ? -0.667 -2.663 -14.417 1.00 80.12 95 TYR A O 1
ATOM 694 N N . ASP A 1 96 ? -0.034 -0.533 -14.064 1.00 82.88 96 ASP A N 1
ATOM 695 C CA . ASP A 1 96 ? 1.410 -0.738 -14.250 1.00 82.88 96 ASP A CA 1
ATOM 696 C C . ASP A 1 96 ? 2.118 -1.240 -12.984 1.00 82.88 96 ASP A C 1
ATOM 698 O O . ASP A 1 96 ? 3.307 -1.576 -12.996 1.00 82.88 96 ASP A O 1
ATOM 702 N N . VAL A 1 97 ? 1.386 -1.301 -11.870 1.00 85.81 97 VAL A N 1
ATOM 703 C CA . VAL A 1 97 ? 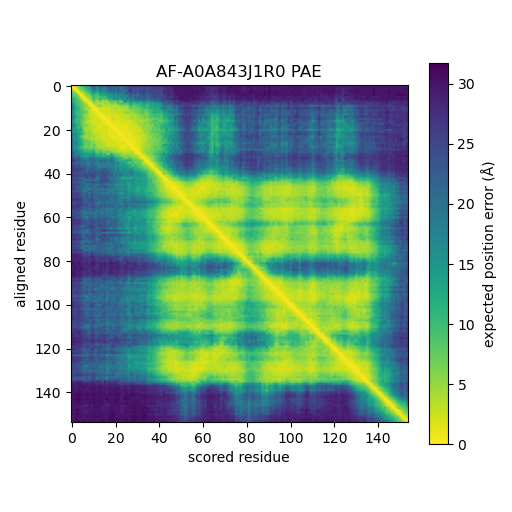1.898 -1.725 -10.570 1.00 85.81 97 VAL A CA 1
ATOM 704 C C . VAL A 1 97 ? 1.677 -3.220 -10.399 1.00 85.81 97 VAL A C 1
ATOM 706 O O . VAL A 1 97 ? 0.546 -3.679 -10.249 1.00 85.81 97 VAL A O 1
ATOM 709 N N . VAL A 1 98 ? 2.763 -3.991 -10.362 1.00 87.38 98 VAL A N 1
ATOM 710 C CA . VAL A 1 98 ? 2.734 -5.452 -10.222 1.00 87.38 98 VAL A CA 1
ATOM 711 C C . VAL A 1 98 ? 3.279 -5.905 -8.873 1.00 87.38 98 VAL A C 1
ATOM 713 O O . VAL A 1 98 ? 4.236 -5.360 -8.341 1.00 87.38 98 VAL A O 1
ATOM 716 N N . THR A 1 99 ? 2.704 -6.960 -8.307 1.00 86.25 99 THR A N 1
ATOM 717 C CA . THR A 1 99 ? 3.124 -7.538 -7.012 1.00 86.25 99 THR A CA 1
ATOM 718 C C . THR A 1 99 ? 4.315 -8.488 -7.108 1.00 86.25 99 THR A C 1
ATOM 720 O O . THR A 1 99 ? 4.829 -8.970 -6.101 1.00 86.25 99 THR A O 1
ATOM 723 N N . LYS A 1 100 ? 4.781 -8.777 -8.326 1.00 84.06 100 LYS A N 1
ATOM 724 C CA . LYS A 1 100 ? 5.968 -9.593 -8.578 1.00 84.06 100 LYS A CA 1
ATOM 725 C C . LYS A 1 100 ? 6.841 -8.930 -9.626 1.00 84.06 100 LYS A C 1
ATOM 727 O O . LYS A 1 100 ? 6.357 -8.487 -10.664 1.00 84.06 100 LYS A O 1
ATOM 732 N N . ARG A 1 101 ? 8.145 -8.914 -9.368 1.00 81.81 101 ARG A N 1
ATOM 733 C CA . ARG A 1 101 ? 9.125 -8.322 -10.274 1.00 81.81 101 ARG A CA 1
ATOM 734 C C . ARG A 1 101 ? 9.185 -9.086 -11.602 1.00 81.81 101 ARG A C 1
ATOM 736 O O . ARG A 1 101 ? 9.230 -10.313 -11.604 1.00 81.81 101 ARG A O 1
ATOM 743 N N . GLY A 1 102 ? 9.219 -8.348 -12.712 1.00 78.25 102 GLY A N 1
ATOM 744 C CA . GLY A 1 102 ? 9.307 -8.912 -14.065 1.00 78.25 102 GLY A CA 1
ATOM 745 C C . GLY A 1 102 ? 7.989 -9.470 -14.608 1.00 78.25 102 GLY A C 1
ATOM 746 O O . GLY A 1 102 ? 8.014 -10.263 -15.541 1.00 78.25 102 GLY A O 1
ATOM 747 N N . GLN A 1 103 ? 6.852 -9.120 -14.004 1.00 82.75 103 GLN A N 1
ATOM 748 C CA . GLN A 1 103 ? 5.537 -9.375 -14.591 1.00 82.75 103 GLN A CA 1
ATOM 749 C C . GLN A 1 103 ? 5.103 -8.187 -15.448 1.00 82.75 103 GLN A C 1
ATOM 751 O O . GLN A 1 103 ? 5.412 -7.043 -15.119 1.00 82.75 103 GLN A O 1
ATOM 756 N N . GLU A 1 104 ? 4.364 -8.478 -16.515 1.00 79.75 104 GLU A N 1
ATOM 757 C CA . GLU A 1 104 ? 3.783 -7.458 -17.386 1.00 79.75 104 GLU A CA 1
ATOM 758 C C . GLU A 1 104 ? 2.673 -6.676 -16.669 1.00 79.75 104 GLU A C 1
ATOM 760 O O . GLU A 1 104 ? 1.950 -7.224 -15.818 1.00 79.75 104 GLU A O 1
ATOM 765 N N . ALA A 1 105 ? 2.523 -5.406 -17.052 1.00 80.25 105 ALA A N 1
ATOM 766 C CA . ALA A 1 105 ? 1.414 -4.558 -16.629 1.00 80.25 105 ALA A CA 1
ATOM 767 C C . ALA A 1 105 ? 0.070 -5.213 -16.993 1.00 80.25 105 ALA A C 1
ATOM 769 O O . ALA A 1 105 ? -0.052 -5.897 -18.013 1.00 80.25 105 ALA A O 1
ATOM 770 N N . GLY A 1 106 ? -0.931 -5.076 -16.123 1.00 74.88 106 GLY A N 1
ATOM 771 C CA . GLY A 1 106 ? -2.248 -5.688 -16.325 1.00 74.88 106 GLY A CA 1
ATOM 772 C C . GLY A 1 106 ? -2.347 -7.203 -16.166 1.00 74.88 106 GLY A C 1
ATOM 773 O O . GLY A 1 106 ? -3.438 -7.754 -16.348 1.00 74.88 106 GLY A O 1
ATOM 774 N N . SER A 1 107 ? -1.249 -7.891 -15.836 1.00 80.62 107 SER A N 1
ATOM 775 C CA . SER A 1 107 ? -1.268 -9.321 -15.508 1.00 80.62 107 SER A CA 1
ATOM 776 C C . SER A 1 107 ? -2.097 -9.599 -14.246 1.00 80.62 107 SER A C 1
ATOM 778 O O . SER A 1 107 ? -2.456 -8.692 -13.501 1.00 80.62 107 SER A O 1
ATOM 780 N N . SER A 1 108 ? -2.363 -10.870 -13.924 1.00 81.00 108 SER A N 1
ATOM 781 C CA . SER A 1 108 ? -3.039 -11.241 -12.665 1.00 81.00 108 SER A CA 1
ATOM 782 C C . SER A 1 108 ? -2.288 -10.801 -11.398 1.00 81.00 108 SER A C 1
ATOM 784 O O . SER A 1 108 ? -2.841 -10.864 -10.303 1.00 81.00 108 SER A O 1
ATOM 786 N N . TYR A 1 109 ? -1.026 -10.381 -11.533 1.00 81.94 109 TYR A N 1
ATOM 787 C CA . TYR A 1 109 ? -0.216 -9.837 -10.447 1.00 81.94 109 TYR A CA 1
ATOM 788 C C . TYR A 1 109 ? -0.307 -8.316 -10.328 1.00 81.94 109 TYR A C 1
ATOM 790 O O . TYR A 1 109 ? 0.227 -7.776 -9.356 1.00 81.94 109 TYR A O 1
ATOM 798 N N . ALA A 1 110 ? -0.946 -7.640 -11.281 1.00 84.06 110 ALA A N 1
ATOM 799 C CA . ALA A 1 110 ? -1.161 -6.205 -11.245 1.00 84.06 110 ALA A CA 1
ATOM 800 C C . ALA A 1 110 ? -2.197 -5.819 -10.181 1.00 84.06 110 ALA A C 1
ATOM 802 O O . ALA A 1 110 ? -3.112 -6.588 -9.865 1.00 84.06 110 ALA A O 1
ATOM 803 N N . TRP A 1 111 ? -2.070 -4.616 -9.622 1.00 82.81 111 TRP A N 1
ATOM 804 C CA . TRP A 1 111 ? -3.099 -4.054 -8.746 1.00 82.81 111 TRP A CA 1
ATOM 805 C C . TRP A 1 111 ? -4.416 -3.892 -9.505 1.00 82.81 111 TRP A C 1
ATOM 807 O O . TRP A 1 111 ? -5.474 -4.208 -8.960 1.00 82.81 111 TRP A O 1
ATOM 817 N N . TYR A 1 112 ? -4.343 -3.531 -10.788 1.00 81.19 112 TYR A N 1
ATOM 818 C CA . TYR A 1 112 ? -5.473 -3.525 -11.709 1.00 81.19 112 TYR A CA 1
ATOM 819 C C . TYR A 1 112 ? -5.169 -4.367 -12.952 1.00 81.19 112 TYR A C 1
ATOM 821 O O . TYR A 1 112 ? -4.153 -4.182 -13.612 1.00 81.19 112 TYR A O 1
ATOM 829 N N . THR A 1 113 ? -6.035 -5.329 -13.259 1.00 75.69 113 THR A N 1
ATOM 830 C CA . THR A 1 113 ? -5.856 -6.244 -14.397 1.00 75.69 113 THR A CA 1
ATOM 831 C C . 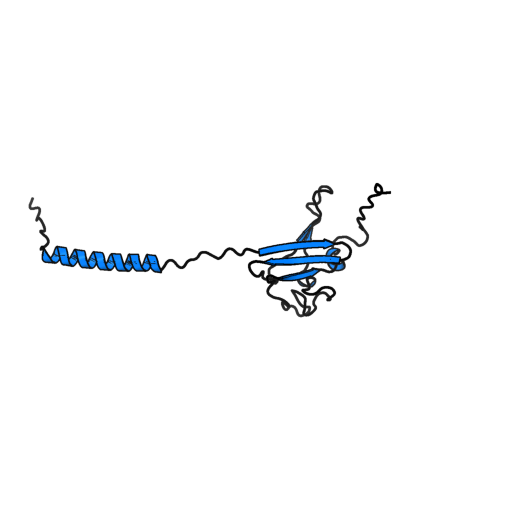THR A 1 113 ? -6.385 -5.639 -15.698 1.00 75.69 113 THR A C 1
ATOM 833 O O . THR A 1 113 ? -7.241 -4.755 -15.680 1.00 75.69 113 THR A O 1
ATOM 836 N N . ASN A 1 114 ? -5.953 -6.181 -16.841 1.00 71.44 114 ASN A N 1
ATOM 837 C CA . ASN A 1 114 ? -6.437 -5.795 -18.179 1.00 71.44 114 ASN A CA 1
ATOM 838 C C . ASN A 1 114 ? -7.953 -5.995 -18.382 1.00 71.44 114 ASN A C 1
ATOM 840 O O . ASN A 1 114 ? -8.559 -5.402 -19.266 1.00 71.44 114 ASN A O 1
ATOM 844 N N . SER A 1 115 ? -8.595 -6.784 -17.521 1.00 70.62 115 SER A N 1
ATOM 845 C CA . SER A 1 115 ? -10.045 -6.999 -17.540 1.00 70.62 115 SER A CA 1
ATOM 846 C C . SER A 1 115 ? -10.839 -5.932 -16.772 1.00 70.62 115 SER A C 1
ATOM 848 O O . SER A 1 115 ? -12.049 -6.082 -16.620 1.00 70.62 115 SER A O 1
ATOM 850 N N . GLY A 1 116 ? -10.187 -4.898 -16.225 1.00 64.06 116 GLY A N 1
ATOM 851 C CA . GLY A 1 116 ? -10.844 -3.877 -15.400 1.00 64.06 116 GLY A CA 1
ATOM 852 C C . GLY A 1 116 ? -11.197 -4.345 -13.981 1.00 64.06 116 GLY A C 1
ATOM 853 O O . GLY A 1 116 ? -11.979 -3.706 -13.282 1.00 64.06 116 GLY A O 1
ATOM 854 N N . SER A 1 117 ? -10.652 -5.484 -13.545 1.00 68.81 117 SER A N 1
ATOM 855 C CA . SER A 1 117 ? -10.816 -5.989 -12.179 1.00 68.81 117 SER A CA 1
ATOM 856 C C . SER A 1 117 ? -9.567 -5.696 -11.360 1.00 68.81 117 SER A C 1
ATOM 858 O O . SER A 1 117 ? -8.452 -5.874 -11.858 1.00 68.81 117 SER A O 1
ATOM 860 N N . SER A 1 118 ? -9.737 -5.334 -10.089 1.00 69.12 118 SER A N 1
ATOM 861 C CA . SER A 1 118 ? -8.627 -5.247 -9.139 1.00 69.12 118 SER A CA 1
ATOM 862 C C . SER A 1 118 ? -8.003 -6.640 -8.959 1.00 69.12 118 SER A C 1
ATOM 864 O O . SER A 1 118 ? -8.693 -7.591 -8.588 1.00 69.12 118 SER A O 1
ATOM 866 N N . GLY A 1 119 ? -6.724 -6.790 -9.317 1.00 69.94 119 GLY A N 1
ATOM 867 C CA . GLY A 1 119 ? -6.008 -8.073 -9.262 1.00 69.94 119 GLY A CA 1
ATOM 868 C C . GLY A 1 119 ? -5.486 -8.380 -7.861 1.00 69.94 119 GLY A C 1
ATOM 869 O O . GLY A 1 119 ? -5.572 -9.508 -7.372 1.00 69.94 119 GLY A O 1
ATOM 870 N N . LYS A 1 120 ? -5.018 -7.343 -7.168 1.00 74.69 120 LYS A N 1
ATOM 871 C CA . LYS A 1 120 ? -4.705 -7.355 -5.739 1.00 74.69 120 LYS A CA 1
ATOM 872 C C . LYS A 1 120 ? -5.438 -6.200 -5.101 1.00 74.69 120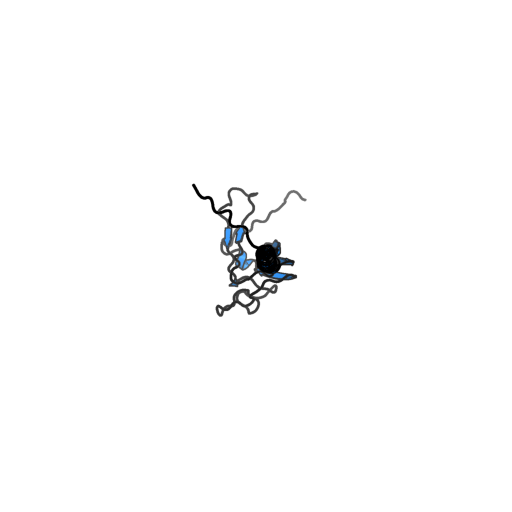 LYS A C 1
ATOM 874 O O . LYS A 1 120 ? -5.291 -5.095 -5.598 1.00 74.69 120 LYS A O 1
ATOM 879 N N . ASN A 1 121 ? -6.210 -6.468 -4.046 1.00 77.62 121 ASN A N 1
ATOM 880 C CA . ASN A 1 121 ? -7.111 -5.501 -3.397 1.00 77.62 121 ASN A CA 1
ATOM 881 C C . ASN A 1 121 ? -6.521 -4.895 -2.116 1.00 77.62 121 ASN A C 1
ATOM 883 O O . ASN A 1 121 ? -6.955 -3.831 -1.674 1.00 77.62 121 ASN A O 1
ATOM 887 N N . SER A 1 122 ? -5.547 -5.581 -1.519 1.00 83.88 122 SER A N 1
ATOM 888 C CA . SER A 1 122 ? -4.830 -5.172 -0.316 1.00 83.88 122 SER A CA 1
ATOM 889 C C . SER A 1 122 ? -3.326 -5.252 -0.561 1.00 83.88 122 SER A C 1
ATOM 891 O O . SER A 1 122 ? -2.837 -6.178 -1.207 1.00 83.88 122 SER A O 1
ATOM 893 N N . PHE A 1 123 ? -2.611 -4.252 -0.057 1.00 84.94 123 PHE A N 1
ATOM 894 C CA . PHE A 1 123 ? -1.162 -4.202 0.039 1.00 84.94 123 PHE A CA 1
ATOM 895 C C . PHE A 1 123 ? -0.791 -4.378 1.511 1.00 84.94 123 PHE A C 1
ATOM 897 O O . PHE A 1 123 ? -0.916 -3.451 2.321 1.00 84.94 123 PHE A O 1
ATOM 904 N N . GLU A 1 124 ? -0.431 -5.605 1.873 1.00 88.12 124 GLU A N 1
ATOM 905 C CA . GLU A 1 124 ? -0.279 -6.048 3.260 1.00 88.12 124 GLU A CA 1
ATOM 906 C C . GLU A 1 124 ? 1.167 -5.923 3.741 1.00 88.12 124 GLU A C 1
ATOM 908 O O . GLU A 1 124 ? 2.083 -5.697 2.956 1.00 88.12 124 GLU A O 1
ATOM 913 N N . ALA A 1 125 ? 1.395 -6.042 5.049 1.00 87.19 125 ALA A N 1
ATOM 914 C CA . ALA A 1 125 ? 2.743 -6.015 5.608 1.00 87.19 125 ALA A CA 1
ATOM 915 C C . ALA A 1 125 ? 3.602 -7.152 5.025 1.00 87.19 125 ALA A C 1
ATOM 917 O O . ALA A 1 125 ? 3.233 -8.321 5.102 1.00 87.19 125 ALA A O 1
ATOM 918 N N . GLY A 1 126 ? 4.766 -6.806 4.478 1.00 85.44 126 GLY A N 1
ATOM 919 C CA . GLY A 1 126 ? 5.662 -7.728 3.781 1.00 85.44 126 GLY A CA 1
ATOM 920 C C . GLY A 1 126 ? 5.447 -7.788 2.268 1.00 85.44 126 GLY A C 1
ATOM 921 O O . GLY A 1 126 ? 6.329 -8.291 1.570 1.00 85.44 126 GLY A O 1
ATOM 922 N N . ASP A 1 127 ? 4.347 -7.239 1.744 1.00 87.75 127 ASP A N 1
ATOM 923 C CA . ASP A 1 127 ? 4.147 -7.168 0.301 1.00 87.75 127 ASP A CA 1
ATOM 924 C C . ASP A 1 127 ? 5.103 -6.165 -0.347 1.00 87.75 127 ASP A C 1
ATOM 926 O O . ASP A 1 127 ? 5.475 -5.123 0.213 1.00 87.75 127 ASP A O 1
ATOM 930 N N . ALA A 1 128 ? 5.459 -6.483 -1.588 1.00 87.75 128 ALA A N 1
ATOM 931 C CA . ALA A 1 128 ? 6.217 -5.617 -2.466 1.00 87.75 128 ALA A CA 1
ATOM 932 C C . ALA A 1 128 ? 5.419 -5.336 -3.742 1.00 87.75 128 ALA A C 1
ATOM 934 O O . ALA A 1 128 ? 4.820 -6.229 -4.340 1.00 87.75 128 ALA A O 1
ATOM 935 N N . ALA A 1 129 ? 5.430 -4.078 -4.155 1.00 88.12 129 ALA A N 1
ATOM 936 C CA . ALA A 1 129 ? 4.895 -3.602 -5.411 1.00 88.12 129 ALA A CA 1
ATOM 937 C C . ALA A 1 129 ? 6.045 -3.081 -6.272 1.00 88.12 129 ALA A C 1
ATOM 939 O O . ALA A 1 129 ? 6.965 -2.420 -5.788 1.00 88.12 129 ALA A O 1
ATOM 940 N N . TYR A 1 130 ? 5.993 -3.403 -7.553 1.00 88.50 130 TYR A N 1
ATOM 941 C CA . TYR A 1 130 ? 7.028 -3.113 -8.525 1.00 88.50 130 TYR A CA 1
ATOM 942 C C . TYR A 1 130 ? 6.402 -2.389 -9.706 1.00 88.50 130 TYR A C 1
ATOM 944 O O . TYR A 1 130 ? 5.333 -2.769 -10.174 1.00 88.50 130 TYR A O 1
ATOM 952 N N . VAL A 1 131 ? 7.096 -1.377 -10.208 1.00 86.38 131 VAL A N 1
ATOM 953 C CA . VAL A 1 131 ? 6.749 -0.688 -11.451 1.00 86.38 131 VAL A CA 1
ATOM 954 C C . VAL A 1 131 ? 7.971 -0.757 -12.346 1.00 86.38 131 VAL A C 1
ATOM 956 O O . VAL A 1 131 ? 9.072 -0.391 -11.923 1.00 86.38 131 VAL A O 1
ATOM 959 N N . ALA A 1 132 ? 7.800 -1.273 -13.562 1.00 82.62 132 ALA A N 1
ATOM 960 C CA . ALA A 1 132 ? 8.898 -1.366 -14.515 1.00 82.62 132 ALA A CA 1
ATOM 961 C C . ALA A 1 132 ? 9.353 0.042 -14.945 1.00 82.62 132 ALA A C 1
ATOM 963 O O . ALA A 1 132 ? 8.522 0.945 -15.046 1.00 82.62 132 ALA A O 1
ATOM 964 N N . PRO A 1 133 ? 10.651 0.244 -15.239 1.00 76.62 133 PRO A N 1
ATOM 965 C CA . PRO A 1 133 ? 11.183 1.567 -15.567 1.00 76.62 133 PRO A CA 1
ATOM 966 C C . PRO A 1 133 ? 10.499 2.204 -16.786 1.00 76.62 133 PRO A C 1
ATOM 968 O O . PRO A 1 133 ? 10.332 3.417 -16.813 1.00 76.62 133 PRO A O 1
ATOM 971 N N . VAL A 1 134 ? 10.023 1.400 -17.742 1.00 76.44 134 VAL A N 1
ATOM 972 C CA . VAL A 1 134 ? 9.310 1.886 -18.938 1.00 76.44 134 VAL A CA 1
ATOM 973 C C . VAL A 1 134 ? 8.015 2.632 -18.593 1.00 76.44 134 VAL A C 1
ATOM 975 O O . VAL A 1 134 ? 7.689 3.624 -19.233 1.00 76.44 134 VAL A O 1
ATOM 978 N N . TYR A 1 135 ? 7.314 2.212 -17.535 1.00 75.25 135 TYR A N 1
ATOM 979 C CA . TYR A 1 135 ? 6.059 2.829 -17.089 1.00 75.25 135 TYR A CA 1
ATOM 980 C C . TYR A 1 135 ? 6.292 4.031 -16.167 1.00 75.25 135 TYR A C 1
ATOM 982 O O . TYR A 1 135 ? 5.384 4.800 -15.883 1.00 75.25 135 TYR A O 1
ATOM 990 N N . MET A 1 136 ? 7.535 4.234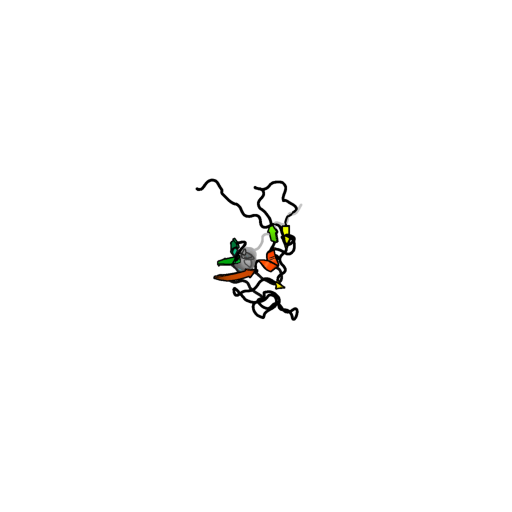 -15.729 1.00 69.44 136 MET A N 1
ATOM 991 C CA . MET A 1 136 ? 7.941 5.411 -14.962 1.00 69.44 136 MET A CA 1
ATOM 992 C C . MET A 1 136 ? 8.390 6.576 -15.847 1.00 69.44 136 MET A C 1
ATOM 994 O O . MET A 1 136 ? 8.571 7.688 -15.361 1.00 69.44 136 MET A O 1
ATOM 998 N N . GLN A 1 137 ? 8.588 6.312 -17.139 1.00 60.66 137 GLN A N 1
ATOM 999 C CA . GLN A 1 137 ? 9.109 7.258 -18.123 1.00 60.66 137 GLN A CA 1
ATOM 1000 C C . GLN A 1 137 ? 8.014 7.878 -18.993 1.00 60.66 137 GLN A C 1
ATOM 1002 O O . GLN A 1 137 ? 8.323 8.692 -19.852 1.00 60.66 137 GLN A O 1
ATOM 1007 N N . ASN A 1 138 ? 6.735 7.567 -18.763 1.00 53.47 138 ASN A N 1
ATOM 1008 C CA . ASN A 1 138 ? 5.640 8.006 -19.637 1.00 53.47 138 ASN A CA 1
ATOM 1009 C C . ASN A 1 138 ? 5.375 9.535 -19.623 1.00 53.47 138 ASN A C 1
ATOM 1011 O O . ASN A 1 138 ? 4.470 10.016 -20.295 1.00 53.47 138 ASN A O 1
ATOM 1015 N N . GLY A 1 139 ? 6.183 10.317 -18.895 1.00 49.22 139 GLY A N 1
ATOM 1016 C CA . GLY A 1 139 ? 6.328 11.763 -19.098 1.00 49.22 139 GLY A CA 1
ATOM 1017 C C . GLY A 1 139 ? 7.773 12.282 -19.016 1.00 49.22 139 GLY A C 1
ATOM 1018 O O . GLY A 1 139 ? 7.979 13.488 -18.906 1.00 49.22 139 GLY A O 1
ATOM 1019 N N . MET A 1 140 ? 8.772 11.395 -19.072 1.00 52.44 140 MET A N 1
ATOM 1020 C CA . MET A 1 140 ? 10.141 11.731 -19.460 1.00 52.44 140 MET A CA 1
ATOM 1021 C C . MET A 1 140 ? 10.266 11.312 -20.923 1.00 52.44 140 MET A C 1
ATOM 1023 O O . MET A 1 140 ? 10.581 10.157 -21.200 1.00 52.44 140 MET A O 1
ATOM 1027 N N . GLU A 1 141 ? 9.961 12.217 -21.861 1.00 46.09 141 GLU A N 1
ATOM 1028 C CA . GLU A 1 141 ? 10.160 11.933 -23.285 1.00 46.09 141 GLU A CA 1
ATOM 1029 C C . GLU A 1 141 ? 11.546 11.311 -23.506 1.00 46.09 141 GLU A C 1
ATOM 1031 O O . GLU A 1 141 ? 12.534 11.729 -22.897 1.00 46.09 141 GLU A O 1
ATOM 1036 N N . SER A 1 142 ? 11.558 10.275 -24.341 1.00 47.25 142 SER A N 1
ATOM 1037 C CA . SER A 1 142 ? 12.497 9.157 -24.499 1.00 47.25 142 SER A CA 1
ATOM 1038 C C . SER A 1 142 ? 13.994 9.465 -24.725 1.00 47.25 142 SER A C 1
ATOM 1040 O O . SER A 1 142 ? 14.696 8.657 -25.328 1.00 47.25 142 SER A O 1
ATOM 1042 N N . ALA A 1 143 ? 14.523 10.600 -24.270 1.00 46.09 143 ALA A N 1
ATOM 1043 C CA . ALA A 1 143 ? 15.907 11.024 -24.473 1.00 46.09 143 ALA A CA 1
ATOM 1044 C C . ALA A 1 143 ? 16.595 11.621 -23.233 1.00 46.09 143 ALA A C 1
ATOM 1046 O O . ALA A 1 143 ? 17.811 11.804 -23.259 1.00 46.09 143 ALA A O 1
ATOM 1047 N N . ASN A 1 144 ? 15.895 11.880 -22.125 1.00 47.72 144 ASN A N 1
ATOM 1048 C CA . ASN A 1 144 ? 16.536 12.480 -20.950 1.00 47.72 144 ASN A CA 1
ATOM 1049 C C . ASN A 1 144 ? 17.104 11.413 -20.008 1.00 47.72 144 ASN A C 1
ATOM 1051 O O . ASN A 1 144 ? 16.645 11.217 -18.882 1.00 47.72 144 ASN A O 1
ATOM 1055 N N . THR A 1 145 ? 18.139 10.722 -20.490 1.00 46.03 145 THR A N 1
ATOM 1056 C CA . THR A 1 145 ? 19.047 9.964 -19.624 1.00 46.03 145 THR A CA 1
ATOM 1057 C C . THR A 1 145 ? 19.839 10.977 -18.804 1.00 46.03 145 THR A C 1
ATOM 1059 O O . THR A 1 145 ? 20.878 11.465 -19.239 1.00 46.03 145 THR A O 1
ATOM 1062 N N . PHE A 1 146 ? 19.350 11.332 -17.618 1.00 51.97 146 PHE A N 1
ATOM 1063 C CA . PHE A 1 146 ? 20.169 12.058 -16.653 1.00 51.97 146 PHE A CA 1
ATOM 1064 C C . PHE A 1 146 ? 21.135 11.057 -16.012 1.00 51.97 146 PHE A C 1
ATOM 1066 O O . PHE A 1 146 ? 20.847 10.431 -14.987 1.00 51.97 146 PHE A O 1
ATOM 1073 N N . SER A 1 147 ? 22.282 10.859 -16.660 1.00 50.38 147 SER A N 1
ATOM 1074 C CA . SER A 1 147 ? 23.423 10.185 -16.057 1.00 50.38 147 SER A CA 1
ATOM 1075 C C . SER A 1 147 ? 24.227 11.213 -15.262 1.00 50.38 147 SER A C 1
ATOM 1077 O O . SER A 1 147 ? 24.772 12.171 -15.804 1.00 50.38 147 SER A O 1
ATOM 1079 N N . VAL A 1 148 ? 24.291 11.032 -13.943 1.00 51.50 148 VAL A N 1
ATOM 1080 C CA . VAL A 1 148 ? 25.287 11.716 -13.112 1.00 51.50 148 VAL A CA 1
ATOM 1081 C C . VAL A 1 148 ? 26.628 11.042 -13.375 1.00 51.50 148 VAL A C 1
ATOM 1083 O O . VAL A 1 148 ? 26.994 10.061 -12.729 1.00 51.50 148 VAL A O 1
ATOM 1086 N N . ASN A 1 149 ? 27.347 11.549 -14.369 1.00 47.50 149 ASN A N 1
ATOM 1087 C CA . ASN A 1 149 ? 28.744 11.211 -14.577 1.00 47.50 149 ASN A CA 1
ATOM 1088 C C . ASN A 1 149 ? 29.517 12.002 -13.516 1.00 47.50 149 ASN A C 1
ATOM 1090 O O . ASN A 1 149 ? 29.742 13.200 -13.674 1.00 47.50 149 ASN A O 1
ATOM 1094 N N . ASN A 1 150 ? 29.882 11.375 -12.398 1.00 49.09 150 ASN A N 1
ATOM 1095 C CA . ASN A 1 150 ? 30.858 11.988 -11.504 1.00 49.09 150 ASN A CA 1
ATOM 1096 C C . ASN A 1 150 ? 32.251 11.819 -12.124 1.00 49.09 150 ASN A C 1
ATOM 1098 O O . ASN A 1 150 ? 32.969 10.875 -11.805 1.00 49.09 150 ASN A O 1
ATOM 1102 N N . GLU A 1 151 ? 32.623 12.731 -13.018 1.00 53.00 151 GLU A N 1
ATOM 1103 C CA . GLU A 1 151 ? 33.955 12.773 -13.639 1.00 53.00 151 GLU A CA 1
ATOM 1104 C C . GLU A 1 151 ? 35.074 13.151 -12.645 1.00 53.00 151 GLU A C 1
ATOM 1106 O O . GLU A 1 151 ? 36.234 13.226 -13.028 1.00 53.00 151 GLU A O 1
ATOM 1111 N N . SER A 1 152 ? 34.767 13.360 -11.357 1.00 49.06 152 SER A N 1
ATOM 1112 C CA . SER A 1 152 ? 35.761 13.639 -10.306 1.00 49.06 152 SER A CA 1
ATOM 1113 C C . SER A 1 152 ? 36.168 12.423 -9.463 1.00 49.06 152 SER A C 1
ATOM 1115 O O . SER A 1 152 ? 36.730 12.603 -8.387 1.00 49.06 152 SER A O 1
ATOM 1117 N N . ASN A 1 153 ? 35.900 11.189 -9.906 1.00 46.97 153 ASN A N 1
ATOM 1118 C CA . ASN A 1 153 ? 36.457 9.990 -9.262 1.00 46.97 153 ASN A CA 1
ATOM 1119 C C . ASN A 1 153 ? 37.276 9.126 -10.234 1.00 46.97 153 ASN A C 1
ATOM 1121 O O . ASN A 1 153 ? 37.048 7.919 -10.350 1.00 46.97 153 ASN A O 1
ATOM 1125 N N . VAL A 1 154 ? 38.215 9.777 -10.928 1.00 41.09 154 VAL A N 1
ATOM 1126 C CA . VAL A 1 154 ? 39.386 9.159 -11.571 1.00 41.09 154 VAL A CA 1
ATOM 1127 C C . VAL A 1 154 ? 40.646 9.757 -10.968 1.00 41.09 154 VAL A C 1
ATOM 1129 O O . VAL A 1 154 ? 40.663 10.996 -10.792 1.00 41.09 154 VAL A O 1
#

Sequence (154 aa):
MNIGNEAVSPVVGVMLMLVVTIITAAIVSGFAGGLPDTTYKTSNVALKATYSQTNGLTITNMGGSPVGTSNTVIITRLTDTFGDNEHLSWTIDPYDVVTKRGQEAGSSYAWYTNSGSSGKNSFEAGDAAYVAPVYMQNGMESANTFSVNNESNV

Solvent-accessible surface area (backbone atoms only — not comparable to full-atom values): 9347 Å² total; per-residue (Å²): 135,88,80,79,78,83,73,71,50,74,67,56,51,52,56,51,50,52,52,52,51,51,52,52,49,53,51,52,51,48,54,75,75,56,65,73,80,78,68,69,75,76,79,49,66,41,75,49,76,49,80,38,88,87,73,12,39,39,37,32,30,77,31,66,48,67,40,54,42,85,82,53,81,51,74,50,63,65,67,70,91,79,48,99,40,90,82,51,62,48,76,48,59,50,36,47,32,14,56,47,84,94,58,61,63,26,34,79,52,2,32,22,21,76,84,79,43,71,44,36,61,64,47,38,60,72,39,46,39,27,28,54,38,75,69,72,33,82,84,52,69,97,73,77,76,83,71,85,76,69,82,84,79,120

Secondary structure (DSSP, 8-state):
---------HHHHHHHHHHHHHHHHHHHHHHHHH----------EEEEEEEETTTEEEEEEEEESPEEGGG--EEEE--GGGSS-TT-EEEEPTTSEESSTTPPTTSTTBSB-TTSSBS--EE-TT-EEEE-HHHH-TTS-TT-------TT--

=== Feature glossary ===
A reading guide for the features in this record.

Start from the sequence.

  · Sequence gives the chain of amino acids in standard one-letter code (A=alanine, C=cysteine, …, Y=tyrosine), read N→C. It is the only feature that is directly encoded by the gene; all structural features are derived from the folded form of this sequence.

Fold it, and you get atomic coordinates and the backbone conformation that goes with them.

  · The mmCIF table is the protein's shape written out atom by atom. For each backbone N, Cα, C, and carbonyl O, it records an (x, y, z) coordinate triple in Å plus the residue type, chain letter, and residue number.

  · Backbone dihedral angles. Every residue except chain termini has a φ (preceding-C → N → Cα → C) and a ψ (N → Cα → C → next-N). They are reported in degrees following the IUPAC sign convention. Secondary structure is essentially a statement about which (φ, ψ) basin each residue occupies.

  · DSSP 8-state secondary structure assigns each residue one of H (α-helix), G (3₁₀-helix), I (π-helix), E (extended β-strand), B (isolated β-bridge), T (hydrogen-bonded turn), S (bend), or '-' (coil). The assignment is computed from backbone hydrogen-bond geometry via the Kabsch–Sander algorithm.

  · P-SEA three-state annotation labels each residue as helix, strand, or coil based purely on the geometry of the Cα trace. It serves as a fallback when the full backbone (and thus DSSP) is unavailable.

Summarize the fold with a handful of shape descriptors and a per-residue structural alphabet.

  · Radius of gyration (Rg) is the root-mean-square distance of Cα atoms from their centroid — a single number for overall size and compactness. A globular domain of N residues has Rg ≈ 2.2·N^0.38 Å; an extended or disordered chain has a much larger Rg. The Cα contact count is the number of residue pairs whose Cα atoms are within 8 Å and are more than four positions apart in sequence — a standard proxy for tertiary packing density. The bounding box is the smallest axis-aligned box enclosing all Cα atoms.

  · Foldseek's 3Di representation compresses backbone geometry into a per-residue letter drawn from a learned twenty-state alphabet. It captures the tertiary interaction pattern around each residue — which residues are packed against it in space, regardless of where they are in sequence.

  · Accessible surface area quantifies burial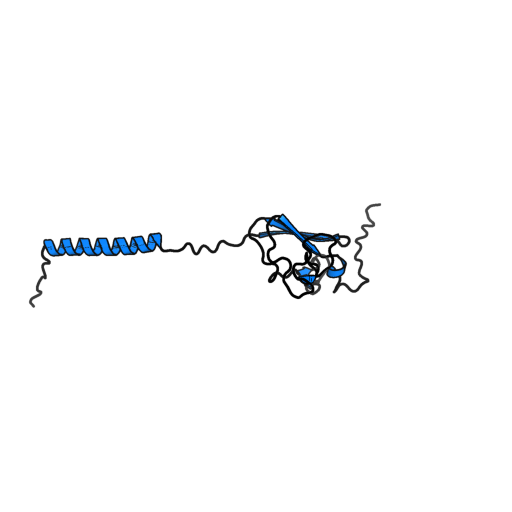. A residue with SASA near zero is packed into the hydrophobic core; one with SASA >100 Å² sits on the surface. Computed here via the Shrake–Rupley numerical algorithm with a 1.4 Å probe.

Ask how reliable the model is.

  · For AlphaFold models, the B-factor field carries pLDDT — the model's own estimate of local accuracy on a 0–100 scale. Regions with pLDDT<50 should be treated as essentially unmodeled; they often correspond to intrinsically disordered segments.

  · For experimental (PDB) structures, the B-factor (temperature factor) quantifies the positional spread of each atom in the crystal — a combination of thermal vibration and static disorder — in units of Å². High B-factors mark flexible loops or poorly resolved regions; low B-factors mark the rigid, well-ordered core.

  · PAE(i, j) answers: if I align the predicted and true structures on residue i, how far off (in Å) do I expect residue j to be? A block-diagonal PAE matrix with low values on the blocks and high values off-diagonal is the signature of a multi-domain protein with confidently predicted domains but uncertain inter-domain orientation.

Place it in context: what it resembles, what it is annotated as, and how it looks.

  · Structural nearest neighbors (via Foldseek easy-search vs the PDB). Reported per hit: target PDB id, E-value, and alignment TM-score. A TM-score above ~0.5 is the conventional threshold for 'same fold'.

  · Functional annotations link the protein to curated databases. InterPro entries identify conserved domains and families by matching the sequence against member-database signatures (Pfam, PROSITE, CDD, …). Gene Ontology (GO) terms describe mol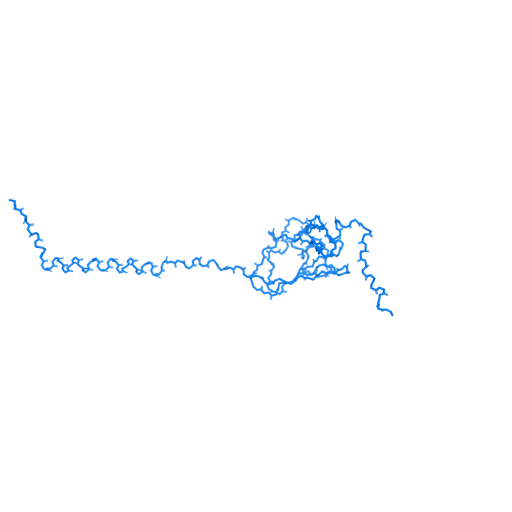ecular function, biological process, and cellular component in a controlled vocabulary. CATH places the structure in a hierarchical fold classification (Class/Architecture/Topology/Homologous-superfamily). The organism is the source species.

  · Plot images: a contact map (which residues are close in 3D, as an N×N binary image), a Ramachandran scatter (backbone torsion angles, revealing secondary-structure composition at a glance), and — for AlphaFold structures — a PAE heatmap (pairwise prediction confidence).

  · Structure images are PyMOL renders from six orthogonal camera directions. Cartoon representation draws helices as coils and strands as arrows; sticks shows the backbone as bonds; surface shows the solvent-excluded envelope. Rainbow coloring maps sequence position to hue (blue→red, N→C); chain coloring assigns a distinct color per polypeptide.